Protein AF-A0A6G3LQ68-F1 (afdb_monomer_lite)

Radius of gyration: 24.09 Å; chains: 1; bounding box: 34×61×54 Å

Secondary structure (DSSP, 8-state):
------EEEPTTT--EEE-EEEEETTEEEEE-HHHHHHHTTTT-EESTTS-------------HHHHHHHHTT-------

Sequence (80 aa):
MRSTLSWEICDICQRRIATTTCRLDGRLTAVCPFCRALLEGKGLVCGEGVQRVPPKRRAVEPNEELIRSVGERRTYRKRD

pLDDT: mean 73.32, std 15.24, range [40.72, 92.81]

Foldseek 3Di:
DDDPQPQDAFPVPRDRDRFFFWADPNDTTTHDPVRCVVCVVVRIGTDPVPDPPPPPPPPDDDPVVVVVVVVPPPPPPDDD

Structure (mmCIF, N/CA/C/O backbone):
data_AF-A0A6G3LQ68-F1
#
_entry.id   AF-A0A6G3LQ68-F1
#
loop_
_atom_site.group_PDB
_atom_site.id
_atom_site.type_symbol
_atom_site.label_atom_id
_atom_site.label_alt_id
_atom_site.label_comp_id
_atom_site.label_asym_id
_atom_site.label_entity_id
_atom_site.label_seq_id
_atom_site.pdbx_PDB_ins_code
_atom_site.Cartn_x
_atom_site.Cartn_y
_atom_site.Cartn_z
_atom_site.occupancy
_atom_site.B_iso_or_equiv
_atom_site.auth_seq_id
_atom_site.auth_comp_id
_atom_site.auth_asym_id
_atom_site.auth_atom_id
_atom_site.pdbx_PDB_model_num
ATOM 1 N N . MET A 1 1 ? 20.581 -13.972 2.718 1.00 40.72 1 MET A N 1
ATOM 2 C CA . MET A 1 1 ? 19.317 -14.112 1.959 1.00 40.72 1 MET A CA 1
ATOM 3 C C . MET A 1 1 ? 19.108 -12.841 1.142 1.00 40.72 1 MET A C 1
ATOM 5 O O . MET A 1 1 ? 19.085 -11.771 1.733 1.00 40.72 1 MET A O 1
ATOM 9 N N . ARG A 1 2 ? 19.071 -12.921 -0.197 1.00 40.97 2 ARG A N 1
ATOM 10 C CA . ARG A 1 2 ? 18.795 -11.764 -1.072 1.00 40.97 2 ARG A CA 1
ATOM 11 C C . ARG A 1 2 ? 17.284 -11.627 -1.218 1.00 40.97 2 ARG A C 1
ATOM 13 O O . ARG A 1 2 ? 16.675 -12.409 -1.938 1.00 40.97 2 ARG A O 1
ATOM 20 N N . SER A 1 3 ? 16.692 -10.662 -0.524 1.00 49.72 3 SER A N 1
ATOM 21 C CA . SER A 1 3 ? 15.300 -10.275 -0.740 1.00 49.72 3 SER A CA 1
ATOM 22 C C . SER A 1 3 ? 15.189 -9.697 -2.147 1.00 49.72 3 SER A C 1
ATOM 24 O O . SER A 1 3 ? 15.775 -8.655 -2.438 1.00 49.72 3 SER A O 1
ATOM 26 N N . THR A 1 4 ? 14.498 -10.392 -3.048 1.00 53.06 4 THR A N 1
ATOM 27 C CA . THR A 1 4 ? 14.100 -9.834 -4.340 1.00 53.06 4 THR A CA 1
ATOM 28 C C . THR A 1 4 ? 13.204 -8.636 -4.052 1.00 53.06 4 THR A C 1
ATOM 30 O O . THR A 1 4 ? 12.037 -8.808 -3.710 1.00 53.06 4 THR A O 1
ATOM 33 N N . LEU A 1 5 ? 13.764 -7.426 -4.108 1.00 56.22 5 LEU A N 1
ATOM 34 C CA . LEU A 1 5 ? 12.985 -6.196 -4.088 1.00 56.22 5 LEU A CA 1
ATOM 35 C C . LEU A 1 5 ? 12.167 -6.189 -5.379 1.00 56.22 5 LEU A C 1
ATOM 37 O O . LEU A 1 5 ? 12.654 -5.790 -6.436 1.00 56.22 5 LEU A O 1
ATOM 41 N N . SER A 1 6 ? 10.952 -6.724 -5.305 1.00 56.31 6 SER A N 1
ATOM 42 C CA . SER A 1 6 ? 9.930 -6.553 -6.324 1.00 56.31 6 SER A CA 1
ATOM 43 C C . SER A 1 6 ? 9.780 -5.046 -6.518 1.00 56.31 6 SER A C 1
ATOM 45 O O . SER A 1 6 ? 9.425 -4.334 -5.578 1.00 56.31 6 SER A O 1
ATOM 47 N N . TRP A 1 7 ? 10.139 -4.531 -7.693 1.00 64.88 7 TRP A N 1
ATOM 48 C CA . TRP A 1 7 ? 9.931 -3.126 -8.043 1.00 64.88 7 TRP A CA 1
ATOM 49 C C . TRP A 1 7 ? 8.432 -2.915 -8.266 1.00 64.88 7 TRP A C 1
ATOM 51 O O . TRP A 1 7 ? 7.942 -2.906 -9.393 1.00 64.88 7 TRP A O 1
ATOM 61 N N . GLU A 1 8 ? 7.700 -2.848 -7.165 1.00 77.00 8 GLU A N 1
ATOM 62 C CA . GLU A 1 8 ? 6.262 -2.637 -7.109 1.00 77.00 8 GLU A CA 1
ATOM 63 C C . GLU A 1 8 ? 5.945 -1.133 -7.188 1.00 77.00 8 GLU A C 1
ATOM 65 O O . GLU A 1 8 ? 6.819 -0.264 -7.086 1.00 77.00 8 GLU A O 1
ATOM 70 N N . ILE A 1 9 ? 4.682 -0.809 -7.454 1.00 87.62 9 ILE A N 1
ATOM 71 C CA . ILE A 1 9 ? 4.195 0.571 -7.454 1.00 87.62 9 ILE A CA 1
ATOM 72 C C . ILE A 1 9 ? 3.611 0.844 -6.071 1.00 87.62 9 ILE A C 1
ATOM 74 O O . ILE A 1 9 ? 2.794 0.072 -5.581 1.00 87.62 9 ILE A O 1
ATOM 78 N N . CYS A 1 10 ? 4.024 1.940 -5.434 1.00 89.62 10 CYS A N 1
ATOM 79 C CA . CYS A 1 10 ? 3.389 2.390 -4.199 1.00 89.62 10 CYS A CA 1
ATOM 80 C C . CYS A 1 10 ? 1.941 2.804 -4.484 1.00 89.62 10 CYS A C 1
ATOM 82 O O . CYS A 1 10 ? 1.729 3.750 -5.240 1.00 89.62 10 CYS A O 1
ATOM 84 N N . ASP A 1 11 ? 0.961 2.190 -3.825 1.00 90.69 11 ASP A N 1
ATOM 85 C CA . ASP A 1 11 ? -0.463 2.511 -4.010 1.00 90.69 11 ASP A CA 1
ATOM 86 C C . ASP A 1 11 ? -0.797 3.959 -3.614 1.00 90.69 11 ASP A C 1
ATOM 88 O O . ASP A 1 11 ? -1.775 4.534 -4.085 1.00 90.69 11 ASP A O 1
ATOM 92 N N . ILE A 1 12 ? 0.045 4.572 -2.779 1.00 89.69 12 ILE A N 1
ATOM 93 C CA . ILE A 1 12 ? -0.182 5.903 -2.207 1.00 89.69 12 ILE A CA 1
ATOM 94 C C . ILE A 1 12 ? 0.381 7.010 -3.099 1.00 89.69 12 ILE A C 1
ATOM 96 O O . ILE A 1 12 ? -0.300 7.991 -3.373 1.00 89.69 12 ILE A O 1
ATOM 100 N N . CYS A 1 13 ? 1.632 6.872 -3.552 1.00 91.62 13 CYS A N 1
ATOM 101 C CA . CYS A 1 13 ? 2.316 7.909 -4.338 1.00 91.62 13 CYS A CA 1
ATOM 102 C C . CYS A 1 13 ? 2.592 7.518 -5.794 1.00 91.62 13 CYS A C 1
ATOM 104 O O . CYS A 1 13 ? 3.210 8.298 -6.515 1.00 91.62 13 CYS A O 1
ATOM 106 N N . GLN A 1 14 ? 2.174 6.321 -6.215 1.00 92.81 14 GLN A N 1
ATOM 107 C CA . GLN A 1 14 ? 2.273 5.795 -7.582 1.00 92.81 14 GLN A CA 1
ATOM 108 C C . GLN A 1 14 ? 3.702 5.754 -8.159 1.00 92.81 14 GLN A C 1
ATOM 110 O O . GLN A 1 14 ? 3.911 5.633 -9.364 1.00 92.81 14 GLN A O 1
ATOM 115 N N . ARG A 1 15 ? 4.724 5.816 -7.295 1.00 89.56 15 ARG A N 1
ATOM 116 C CA . ARG A 1 15 ? 6.135 5.679 -7.683 1.00 89.56 15 ARG A CA 1
ATOM 117 C C . ARG A 1 15 ? 6.526 4.205 -7.746 1.00 89.56 15 ARG A C 1
ATOM 119 O O . ARG A 1 15 ? 6.159 3.437 -6.858 1.00 89.56 15 ARG A O 1
ATOM 126 N N . ARG A 1 16 ? 7.326 3.836 -8.751 1.00 89.88 16 ARG A N 1
ATOM 127 C CA . ARG A 1 16 ? 7.992 2.525 -8.832 1.00 89.88 16 ARG A CA 1
ATOM 128 C C . ARG A 1 16 ? 9.190 2.500 -7.893 1.00 89.88 16 ARG A C 1
ATOM 130 O O . ARG A 1 16 ? 10.197 3.152 -8.161 1.00 89.88 16 ARG A O 1
ATOM 137 N N . ILE A 1 17 ? 9.064 1.792 -6.782 1.00 87.44 17 ILE A N 1
ATOM 138 C CA . ILE A 1 17 ? 10.072 1.724 -5.720 1.00 87.44 17 ILE A CA 1
ATOM 139 C C . ILE A 1 17 ? 9.826 0.464 -4.889 1.00 87.44 17 ILE A C 1
ATOM 141 O O . ILE A 1 17 ? 8.740 -0.098 -4.922 1.00 87.44 17 ILE A O 1
ATOM 145 N N . ALA A 1 18 ? 10.811 0.026 -4.111 1.00 84.75 18 ALA A N 1
ATOM 146 C CA . ALA A 1 18 ? 10.586 -1.004 -3.107 1.00 84.75 18 ALA A CA 1
ATOM 147 C C . ALA A 1 18 ? 9.400 -0.640 -2.195 1.00 84.75 18 ALA A C 1
ATOM 149 O O . ALA A 1 18 ? 9.380 0.440 -1.593 1.00 84.75 18 ALA A O 1
ATOM 150 N N . THR A 1 19 ? 8.434 -1.548 -2.077 1.00 87.44 19 THR A N 1
ATOM 151 C CA . THR A 1 19 ? 7.273 -1.397 -1.196 1.00 87.44 19 THR A CA 1
ATOM 152 C C . THR A 1 19 ? 7.234 -2.472 -0.122 1.00 87.44 19 THR A C 1
ATOM 154 O O . THR A 1 19 ? 7.844 -3.533 -0.232 1.00 87.44 19 THR A O 1
ATOM 157 N N . THR A 1 20 ? 6.498 -2.190 0.945 1.00 86.44 20 THR A N 1
ATOM 158 C CA . THR A 1 20 ? 6.108 -3.156 1.969 1.00 86.44 20 THR A CA 1
ATOM 159 C C . THR A 1 20 ? 4.592 -3.292 1.938 1.00 86.44 20 THR A C 1
ATOM 161 O O . THR A 1 20 ? 3.886 -2.295 1.795 1.00 86.44 20 THR A O 1
ATOM 164 N N . THR A 1 21 ? 4.077 -4.512 2.073 1.00 87.38 21 THR A N 1
ATOM 165 C CA . THR A 1 21 ? 2.637 -4.716 2.242 1.00 87.38 21 THR A CA 1
ATOM 166 C C . THR A 1 21 ? 2.219 -4.251 3.634 1.00 87.38 21 THR A C 1
ATOM 168 O O . THR A 1 21 ? 2.707 -4.753 4.648 1.00 87.38 21 THR A O 1
ATOM 171 N N . CYS A 1 22 ? 1.307 -3.292 3.671 1.00 86.94 22 CYS A N 1
ATOM 172 C CA . CYS A 1 22 ? 0.716 -2.746 4.879 1.00 86.94 22 CYS A CA 1
ATOM 173 C C . CYS A 1 22 ? -0.804 -2.910 4.830 1.00 86.94 22 CYS A C 1
ATOM 175 O O . CYS A 1 22 ? -1.377 -3.249 3.793 1.00 86.94 22 CYS A O 1
ATOM 177 N N . ARG A 1 23 ? -1.464 -2.679 5.963 1.00 87.88 23 ARG A N 1
ATOM 178 C CA . ARG A 1 23 ? -2.913 -2.603 6.074 1.00 87.88 23 ARG A CA 1
ATOM 179 C C . ARG A 1 23 ? -3.313 -1.173 6.406 1.00 87.88 23 ARG A C 1
ATOM 181 O O . ARG A 1 23 ? -2.843 -0.626 7.402 1.00 87.88 23 ARG A O 1
ATOM 188 N N . LEU A 1 24 ? -4.165 -0.596 5.569 1.00 86.31 24 LEU A N 1
ATOM 189 C CA . LEU A 1 24 ? -4.751 0.731 5.739 1.00 86.31 24 LEU A CA 1
ATOM 190 C C . LEU A 1 24 ? -6.265 0.586 5.560 1.00 86.31 24 LEU A C 1
ATOM 192 O O . LEU A 1 24 ? -6.703 -0.004 4.571 1.00 86.31 24 LEU A O 1
ATOM 196 N N . ASP A 1 25 ? -7.052 1.019 6.547 1.00 83.88 25 ASP A N 1
ATOM 197 C CA . ASP A 1 25 ? -8.522 0.895 6.537 1.00 83.88 25 ASP A CA 1
ATOM 198 C C . ASP A 1 25 ? -9.020 -0.530 6.222 1.00 83.88 25 ASP A C 1
ATOM 200 O O . ASP A 1 25 ? -9.950 -0.764 5.450 1.00 83.88 25 ASP A O 1
ATOM 204 N N . GLY A 1 26 ? -8.336 -1.534 6.776 1.00 82.56 26 GLY A N 1
ATOM 205 C CA . GLY A 1 26 ? -8.676 -2.943 6.580 1.00 82.56 26 GLY A CA 1
ATOM 206 C C . GLY A 1 26 ? -8.260 -3.538 5.228 1.00 82.56 26 GLY A C 1
ATOM 207 O O . GLY A 1 26 ? -8.340 -4.764 5.088 1.00 82.56 26 GLY A O 1
ATOM 208 N N . ARG A 1 27 ? -7.750 -2.737 4.284 1.00 84.94 27 ARG A N 1
ATOM 209 C CA . ARG A 1 27 ? -7.269 -3.174 2.961 1.00 84.94 27 ARG A CA 1
ATOM 210 C C . ARG A 1 27 ? -5.757 -3.347 2.937 1.00 84.94 27 ARG A C 1
ATOM 212 O O . ARG A 1 27 ? -5.036 -2.621 3.611 1.00 84.94 27 ARG A O 1
ATOM 219 N N . LEU A 1 28 ? -5.291 -4.319 2.156 1.00 87.19 28 LEU A N 1
ATOM 220 C CA . LEU A 1 28 ? -3.867 -4.510 1.888 1.00 87.19 28 LEU A CA 1
ATOM 221 C C . LEU A 1 28 ? -3.410 -3.490 0.847 1.00 87.19 28 LEU A C 1
ATOM 223 O O . LEU A 1 28 ? -4.016 -3.402 -0.217 1.00 87.19 28 LEU A O 1
ATOM 227 N N . THR A 1 29 ? -2.348 -2.758 1.155 1.00 87.88 29 THR A N 1
ATOM 228 C CA . THR A 1 29 ? -1.763 -1.727 0.294 1.00 87.88 29 THR A CA 1
ATOM 229 C C . THR A 1 29 ? -0.248 -1.885 0.235 1.00 87.88 29 THR A C 1
ATOM 231 O O . THR A 1 29 ? 0.409 -2.160 1.243 1.00 87.88 29 THR A O 1
ATOM 234 N N . ALA A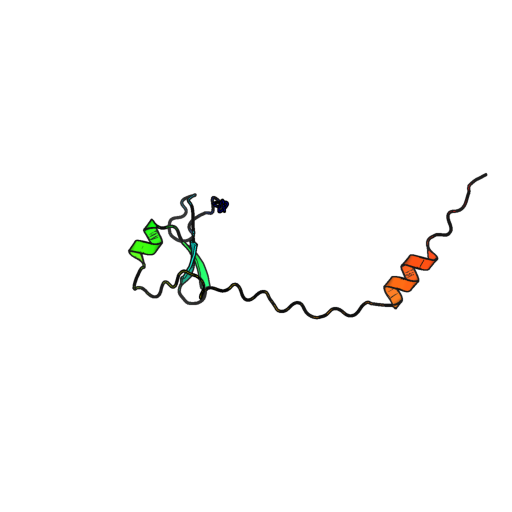 1 30 ? 0.326 -1.737 -0.955 1.00 89.19 30 ALA A N 1
ATOM 235 C CA . ALA A 1 30 ? 1.763 -1.676 -1.171 1.00 89.19 30 ALA A CA 1
ATOM 236 C C . ALA A 1 30 ? 2.248 -0.248 -0.893 1.00 89.19 30 ALA A C 1
ATOM 238 O O . ALA A 1 30 ? 1.896 0.699 -1.596 1.00 89.19 30 ALA A O 1
ATOM 239 N N . VAL A 1 31 ? 3.056 -0.070 0.151 1.00 89.44 31 VAL A N 1
ATOM 240 C CA . VAL A 1 31 ? 3.466 1.258 0.623 1.00 89.44 31 VAL A CA 1
ATOM 241 C C . VAL A 1 31 ? 4.982 1.387 0.588 1.00 89.44 31 VAL A C 1
ATOM 243 O O . VAL A 1 31 ? 5.705 0.529 1.093 1.00 89.44 31 VAL A O 1
ATOM 246 N N . CYS A 1 32 ? 5.489 2.462 -0.015 1.00 90.00 32 CYS A N 1
ATOM 247 C CA . CYS A 1 32 ? 6.923 2.746 -0.029 1.00 90.00 32 CYS A CA 1
ATOM 248 C C . CYS A 1 32 ? 7.416 3.266 1.336 1.00 90.00 32 CYS A C 1
ATOM 250 O O . CYS A 1 32 ? 6.619 3.812 2.103 1.00 90.00 32 CYS A O 1
ATOM 252 N N . PRO A 1 33 ? 8.727 3.184 1.637 1.00 88.81 33 PRO A N 1
ATOM 253 C CA . PRO A 1 33 ? 9.288 3.649 2.909 1.00 88.81 33 PRO A CA 1
ATOM 254 C C . PRO A 1 33 ? 8.926 5.097 3.265 1.00 88.81 33 PRO A C 1
ATOM 256 O O . PRO A 1 33 ? 8.652 5.400 4.422 1.00 88.81 33 PRO A O 1
ATOM 259 N N . PHE A 1 34 ? 8.860 5.981 2.266 1.00 90.56 34 PHE A N 1
ATOM 260 C CA . PHE A 1 34 ? 8.505 7.386 2.468 1.00 90.56 34 PHE A CA 1
ATOM 261 C C . PHE A 1 34 ? 7.041 7.564 2.894 1.00 90.56 34 PHE A C 1
ATOM 263 O O . PHE A 1 34 ? 6.751 8.211 3.896 1.00 90.56 34 PHE A O 1
ATOM 270 N N . CYS A 1 35 ? 6.106 6.948 2.166 1.00 90.12 35 CYS A N 1
ATOM 271 C CA . CYS A 1 35 ? 4.687 6.998 2.517 1.00 90.12 35 CYS A CA 1
ATOM 272 C C . CYS A 1 35 ? 4.400 6.274 3.835 1.00 90.12 35 CYS A C 1
ATOM 274 O O . CYS A 1 35 ? 3.523 6.701 4.579 1.00 90.12 35 CYS A O 1
ATOM 276 N N . ARG A 1 36 ? 5.164 5.223 4.150 1.00 89.50 36 ARG A N 1
ATOM 277 C CA . ARG A 1 36 ? 5.090 4.543 5.441 1.00 89.50 36 ARG A CA 1
ATOM 278 C C . ARG A 1 36 ? 5.429 5.498 6.585 1.00 89.50 36 ARG A C 1
ATOM 280 O O . ARG A 1 36 ? 4.643 5.581 7.516 1.00 89.50 36 ARG A O 1
ATOM 287 N N . ALA A 1 37 ? 6.533 6.239 6.493 1.00 89.00 37 ALA A N 1
ATOM 288 C CA . ALA A 1 37 ? 6.920 7.211 7.518 1.00 89.00 37 ALA A CA 1
ATOM 289 C C . ALA A 1 37 ? 5.878 8.336 7.688 1.00 89.00 37 ALA A C 1
ATOM 291 O O . ALA A 1 37 ? 5.587 8.750 8.802 1.00 89.00 37 ALA A O 1
ATOM 292 N N . LEU A 1 38 ? 5.259 8.797 6.594 1.00 89.06 38 LEU A N 1
ATOM 293 C CA . LEU A 1 38 ? 4.2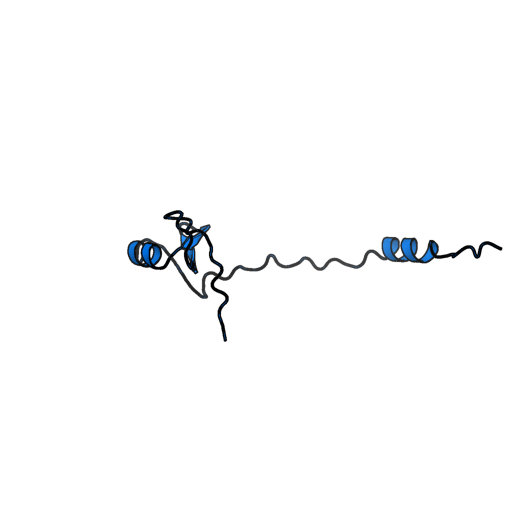20 9.840 6.639 1.00 89.06 38 LEU A CA 1
ATOM 294 C C . LEU A 1 38 ? 2.891 9.390 7.264 1.00 89.06 38 LEU A C 1
ATOM 296 O O . LEU A 1 38 ? 2.092 10.224 7.704 1.00 89.06 38 LEU A O 1
ATOM 300 N N . LEU A 1 39 ? 2.619 8.089 7.228 1.00 85.88 39 LEU A N 1
ATOM 301 C CA . LEU A 1 39 ? 1.372 7.486 7.696 1.00 85.88 39 LEU A CA 1
ATOM 302 C C . LEU A 1 39 ? 1.557 6.679 8.982 1.00 85.88 39 LEU A C 1
ATOM 304 O O . LEU A 1 39 ? 0.593 6.101 9.491 1.00 85.88 39 LEU A O 1
ATOM 308 N N . GLU A 1 40 ? 2.772 6.653 9.521 1.00 80.50 40 GLU A N 1
ATOM 309 C CA . GLU A 1 40 ? 3.060 6.073 10.822 1.00 80.50 40 GLU A CA 1
ATOM 310 C C . GLU A 1 40 ? 2.207 6.787 11.884 1.00 80.50 40 GLU A C 1
ATOM 312 O O . GLU A 1 40 ? 2.158 8.014 11.952 1.00 80.50 40 GLU A O 1
ATOM 317 N N . GLY A 1 41 ? 1.427 6.016 12.648 1.00 74.94 41 GLY A N 1
ATOM 318 C CA . GLY A 1 41 ? 0.473 6.551 13.628 1.00 74.94 41 GLY A CA 1
ATOM 319 C C . GLY A 1 41 ? -0.910 6.942 13.082 1.00 74.94 41 GLY A C 1
ATOM 320 O O . GLY A 1 41 ? -1.786 7.280 13.873 1.00 74.94 41 GLY A O 1
ATOM 321 N N . LYS A 1 42 ? -1.169 6.838 11.769 1.00 81.56 42 LYS A N 1
ATOM 322 C CA . LYS 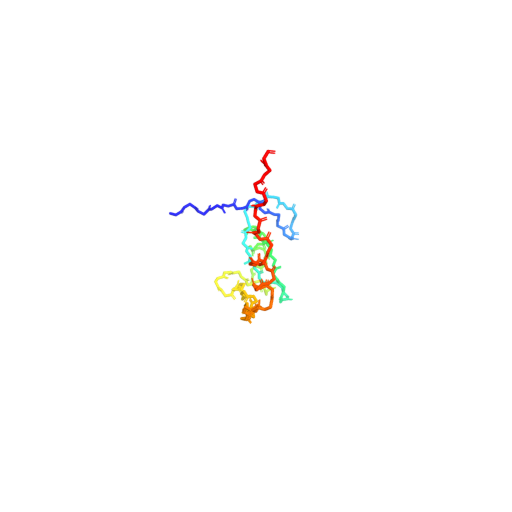A 1 42 ? -2.489 7.119 11.152 1.00 81.56 42 LYS A CA 1
ATOM 323 C C . LYS A 1 42 ? -3.292 5.855 10.825 1.00 81.56 42 LYS A C 1
ATOM 325 O O . LYS A 1 42 ? -4.035 5.817 9.852 1.00 81.56 42 LYS A O 1
ATOM 330 N N . GLY A 1 43 ? -3.103 4.793 11.609 1.00 77.88 43 GLY A N 1
ATOM 331 C CA . GLY A 1 43 ? -3.765 3.502 11.385 1.00 77.88 43 GLY A CA 1
ATOM 332 C C . GLY A 1 43 ? -3.120 2.627 10.304 1.00 77.88 43 GLY A C 1
ATOM 333 O O . GLY A 1 43 ? -3.680 1.592 9.951 1.00 77.88 43 GLY A O 1
ATOM 334 N N . LEU A 1 44 ? -1.939 3.003 9.796 1.00 84.69 44 LEU A N 1
ATOM 335 C CA . LEU A 1 44 ? -1.147 2.154 8.910 1.00 84.69 44 LEU A CA 1
ATOM 336 C C . LEU A 1 44 ? -0.419 1.075 9.725 1.00 84.69 44 LEU A C 1
ATOM 338 O O . LEU A 1 44 ? 0.421 1.388 10.567 1.00 84.69 44 LEU A O 1
ATOM 342 N N . VAL A 1 45 ? -0.698 -0.197 9.439 1.00 85.88 45 VAL A N 1
ATOM 343 C CA . VAL A 1 45 ? -0.032 -1.343 10.082 1.00 85.88 45 VAL A CA 1
ATOM 344 C C . VAL A 1 45 ? 0.805 -2.087 9.045 1.00 85.88 45 VAL A C 1
ATOM 346 O O . VAL A 1 45 ? 0.258 -2.643 8.100 1.00 85.88 45 VAL A O 1
ATOM 349 N N . CYS A 1 46 ? 2.128 -2.115 9.205 1.00 81.25 46 CYS A N 1
ATOM 350 C CA . CYS A 1 46 ? 3.063 -2.775 8.283 1.00 81.25 46 CYS A CA 1
ATOM 351 C C . CYS A 1 46 ? 3.845 -3.880 9.014 1.00 81.25 46 CYS A C 1
ATOM 353 O O . CYS A 1 46 ? 4.362 -3.619 10.097 1.00 81.25 46 CYS A O 1
ATOM 355 N N . GLY A 1 47 ? 3.995 -5.078 8.431 1.00 70.69 47 GLY A N 1
ATOM 356 C CA . GLY A 1 47 ? 4.846 -6.151 8.987 1.00 70.69 47 GLY A CA 1
ATOM 357 C C . GLY A 1 47 ? 4.170 -7.523 9.121 1.00 70.69 47 GLY A C 1
ATOM 358 O O . GLY A 1 47 ? 3.115 -7.752 8.539 1.00 70.69 47 GLY A O 1
ATOM 359 N N . GLU A 1 48 ? 4.777 -8.435 9.894 1.00 56.81 48 GLU A N 1
ATOM 360 C CA . GLU A 1 48 ? 4.394 -9.862 10.041 1.00 56.81 48 GLU A CA 1
ATOM 361 C C . GLU A 1 48 ? 2.943 -10.125 10.497 1.00 56.81 48 GLU A C 1
ATOM 363 O O . GLU A 1 48 ? 2.424 -11.221 10.287 1.00 56.81 48 GLU A O 1
ATOM 368 N N . GLY A 1 49 ? 2.254 -9.125 11.060 1.00 52.34 49 GLY A N 1
ATOM 369 C CA . GLY A 1 49 ? 0.821 -9.187 11.390 1.00 52.34 49 GLY A CA 1
ATOM 370 C C . GLY A 1 49 ? -0.117 -8.974 10.192 1.00 52.34 49 GLY A C 1
ATOM 371 O O . GLY A 1 49 ? -1.314 -9.243 10.274 1.00 52.34 49 GLY A O 1
ATOM 372 N N . VAL A 1 50 ? 0.417 -8.535 9.051 1.00 55.03 50 VAL A N 1
ATOM 373 C CA . VAL A 1 50 ? -0.280 -8.447 7.762 1.00 55.03 50 VAL A CA 1
ATOM 374 C C . VAL A 1 50 ? -0.101 -9.778 7.027 1.00 55.03 50 VAL A C 1
ATOM 376 O O . VAL A 1 50 ? 0.335 -9.847 5.878 1.00 55.03 50 VAL A O 1
ATOM 379 N N . GLN A 1 51 ? -0.383 -10.883 7.719 1.00 51.00 51 GLN A N 1
ATOM 380 C CA . GLN A 1 51 ? -0.366 -12.191 7.087 1.00 51.00 51 GLN A CA 1
ATOM 381 C C . GLN A 1 51 ? -1.453 -12.212 6.015 1.00 51.00 51 GLN A C 1
ATOM 383 O O . GLN A 1 51 ? -2.649 -12.099 6.297 1.00 51.00 51 GLN A O 1
ATOM 388 N N . ARG A 1 52 ? -1.018 -12.378 4.762 1.00 55.28 52 ARG A N 1
ATOM 389 C CA . ARG A 1 52 ? -1.846 -12.955 3.706 1.00 55.28 52 ARG A CA 1
ATOM 390 C C . ARG A 1 52 ? -2.300 -14.309 4.233 1.00 55.28 52 ARG A C 1
ATOM 392 O O . ARG A 1 52 ? -1.567 -15.278 4.084 1.00 55.28 52 ARG A O 1
ATOM 399 N N . VAL A 1 53 ? -3.460 -14.377 4.884 1.00 56.12 53 VAL A N 1
ATOM 400 C CA . VAL A 1 53 ? -4.102 -15.661 5.159 1.00 56.12 53 VAL A CA 1
ATOM 401 C C . VAL A 1 53 ? -4.335 -16.262 3.777 1.00 56.12 53 VAL A C 1
ATOM 403 O O . VAL A 1 53 ? -5.133 -15.706 3.015 1.00 56.12 53 VAL A O 1
ATOM 406 N N . PRO A 1 54 ? -3.603 -17.317 3.378 1.00 54.16 54 PRO A N 1
ATOM 407 C CA . PRO A 1 54 ? -3.885 -17.953 2.111 1.00 54.16 54 PRO A CA 1
ATOM 408 C C . PRO A 1 54 ? -5.324 -18.459 2.230 1.00 54.16 54 PRO A C 1
ATOM 410 O O . PRO A 1 54 ? -5.654 -19.058 3.261 1.00 54.16 54 PRO A O 1
A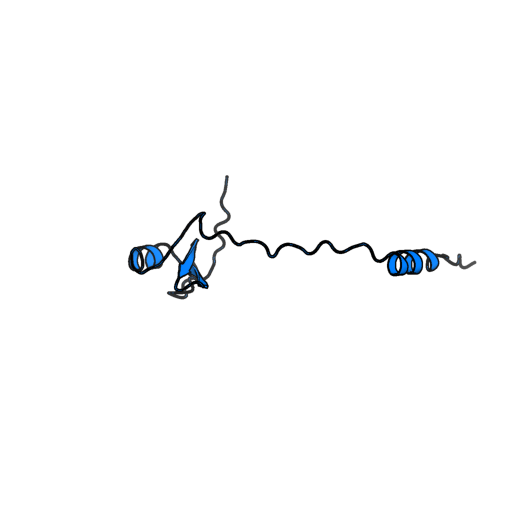TOM 413 N N . PRO A 1 55 ? -6.204 -18.220 1.244 1.00 58.88 55 PRO A N 1
ATOM 414 C CA . PRO A 1 55 ? -7.519 -18.833 1.274 1.00 58.88 55 PRO A CA 1
ATOM 415 C C . PRO A 1 55 ? -7.308 -20.334 1.466 1.00 58.88 55 PRO A C 1
ATOM 417 O O . PRO A 1 55 ? -6.550 -20.960 0.721 1.00 58.88 55 PRO A O 1
ATOM 420 N N . LYS A 1 56 ? -7.902 -20.878 2.535 1.00 57.06 56 LYS A N 1
ATOM 421 C CA . LYS A 1 56 ? -7.796 -22.288 2.910 1.00 57.06 56 LYS A CA 1
ATOM 422 C C . LYS A 1 56 ? -8.158 -23.094 1.663 1.00 57.06 56 LYS A C 1
ATOM 424 O O . LYS A 1 56 ? -9.309 -23.052 1.227 1.00 57.06 56 LYS A O 1
ATOM 429 N N . ARG A 1 57 ? -7.168 -23.737 1.030 1.00 62.41 57 ARG A N 1
ATOM 430 C CA . ARG A 1 57 ? -7.409 -24.559 -0.161 1.00 62.41 57 ARG A CA 1
ATOM 431 C C . ARG A 1 57 ? -8.434 -25.607 0.260 1.00 62.41 57 ARG A C 1
ATOM 433 O O . ARG A 1 57 ? -8.175 -26.362 1.196 1.00 62.41 57 ARG A O 1
ATOM 440 N N . ARG A 1 58 ? -9.620 -25.596 -0.355 1.00 63.50 58 ARG A N 1
ATOM 441 C CA . ARG A 1 58 ? -10.592 -26.673 -0.149 1.00 63.50 58 ARG A CA 1
ATOM 442 C C . ARG A 1 58 ? -9.895 -27.962 -0.569 1.00 63.50 58 ARG A C 1
ATOM 444 O O . ARG A 1 58 ? -9.285 -27.991 -1.636 1.00 63.50 58 ARG A O 1
ATOM 451 N N . ALA A 1 59 ? -9.936 -28.979 0.286 1.00 64.88 59 ALA A N 1
ATOM 452 C CA . ALA A 1 59 ? -9.546 -30.316 -0.122 1.00 64.88 59 ALA A CA 1
ATOM 453 C C . ALA A 1 59 ? -10.459 -30.693 -1.294 1.00 64.88 59 ALA A C 1
ATOM 455 O O . ALA A 1 59 ? -11.679 -30.724 -1.145 1.00 64.88 59 ALA A O 1
ATOM 456 N N . VAL A 1 60 ? -9.874 -30.830 -2.481 1.00 72.75 60 VAL A N 1
ATOM 457 C CA . VAL A 1 60 ? -10.575 -31.337 -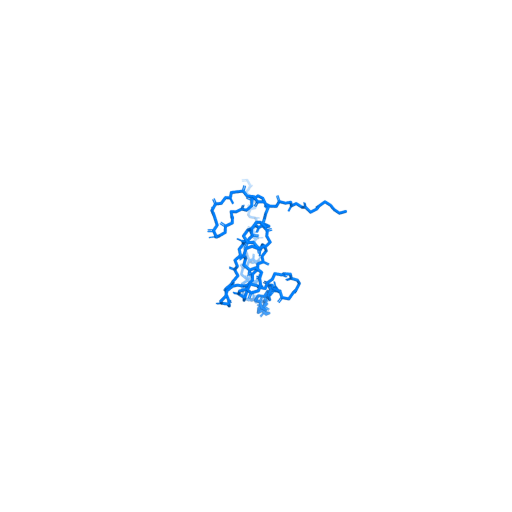3.657 1.00 72.75 60 VAL A CA 1
ATOM 458 C C . VAL A 1 60 ? -10.378 -32.840 -3.617 1.00 72.75 60 VAL A C 1
ATOM 460 O O . VAL A 1 60 ? -9.239 -33.302 -3.686 1.00 72.75 60 VAL A O 1
ATOM 463 N N . GLU A 1 61 ? -11.463 -33.589 -3.455 1.00 78.19 61 GLU A N 1
ATOM 464 C CA . GLU A 1 61 ? -11.401 -35.041 -3.581 1.00 78.19 61 GLU A CA 1
ATOM 465 C C . GLU A 1 61 ? -11.181 -35.419 -5.052 1.00 78.19 61 GLU A C 1
ATOM 467 O O . GLU A 1 61 ? -11.716 -34.753 -5.950 1.00 78.19 61 GLU A O 1
ATOM 472 N N . PRO A 1 62 ? -10.358 -36.440 -5.333 1.00 72.75 62 PRO A N 1
ATOM 473 C CA . PRO A 1 62 ? -10.134 -36.892 -6.695 1.00 72.75 62 PRO A CA 1
ATOM 474 C C . PRO A 1 62 ? -11.453 -37.369 -7.312 1.00 72.75 62 PRO A C 1
ATOM 476 O O . PRO A 1 62 ? -12.139 -38.224 -6.763 1.00 72.75 62 PRO A O 1
ATOM 479 N N . ASN A 1 63 ? -11.800 -36.833 -8.482 1.00 81.62 63 ASN A N 1
ATOM 480 C CA . ASN A 1 63 ? -12.937 -37.332 -9.247 1.00 81.62 63 ASN A CA 1
ATOM 481 C C . ASN A 1 63 ? -12.530 -38.633 -9.963 1.00 81.62 63 ASN A C 1
ATOM 483 O O . ASN A 1 63 ? -11.897 -38.604 -11.021 1.00 81.62 63 ASN A O 1
ATOM 487 N N . GLU A 1 64 ? -12.889 -39.774 -9.374 1.00 80.62 64 GLU A N 1
ATOM 488 C CA . GLU A 1 64 ? -12.562 -41.113 -9.882 1.00 80.62 64 GLU A CA 1
ATOM 489 C C . GLU A 1 64 ? -13.164 -41.416 -11.265 1.00 80.62 64 GLU A C 1
ATOM 491 O O . GLU A 1 64 ? -12.599 -42.200 -12.030 1.00 80.62 64 GLU A O 1
ATOM 496 N N . GLU A 1 65 ? -14.285 -40.784 -11.618 1.00 76.94 65 GLU A N 1
ATOM 497 C CA . GLU A 1 65 ? -14.936 -40.943 -12.924 1.00 76.94 65 GLU A CA 1
ATOM 498 C C . GLU A 1 65 ? -14.109 -40.286 -14.040 1.00 76.94 65 GLU A C 1
ATOM 500 O O . GLU A 1 65 ? -13.846 -40.900 -15.080 1.00 76.94 65 GLU A O 1
ATOM 505 N N . LEU A 1 66 ? -13.590 -39.080 -13.780 1.00 72.88 66 LEU A N 1
ATOM 506 C CA . LEU A 1 66 ? -12.639 -38.399 -14.665 1.00 72.88 66 LEU A CA 1
ATOM 507 C C . LEU A 1 66 ? -11.366 -39.230 -14.856 1.00 72.88 66 LEU A C 1
ATOM 509 O O . LEU A 1 66 ? -10.897 -39.383 -15.984 1.00 72.88 66 LEU A O 1
ATOM 513 N N . ILE A 1 67 ? -10.835 -39.809 -13.778 1.00 76.06 67 ILE A N 1
ATOM 514 C CA . ILE A 1 67 ? -9.621 -40.637 -13.824 1.00 76.06 67 ILE A CA 1
ATOM 515 C C . ILE A 1 67 ? -9.835 -41.887 -14.693 1.00 76.06 67 ILE A C 1
ATOM 517 O O . ILE A 1 67 ? -8.984 -42.196 -15.532 1.00 76.06 67 ILE A O 1
ATOM 521 N N . ARG A 1 68 ? -10.984 -42.567 -14.568 1.00 73.50 68 ARG A N 1
ATOM 522 C CA . ARG A 1 68 ? -11.331 -43.727 -15.410 1.00 73.50 68 ARG A CA 1
ATOM 523 C C . ARG A 1 68 ? -11.436 -43.362 -16.892 1.00 73.50 68 ARG A C 1
ATOM 525 O O . ARG A 1 68 ? -10.833 -44.035 -17.726 1.00 73.50 68 ARG A O 1
ATOM 532 N N . SER A 1 69 ? -12.102 -42.252 -17.212 1.00 72.56 69 SER A N 1
ATOM 533 C CA . SER A 1 69 ? -12.332 -41.833 -18.605 1.00 72.56 69 SER A CA 1
ATOM 534 C C . SER A 1 69 ? -11.046 -41.537 -19.400 1.00 72.56 69 SER A C 1
ATOM 536 O O . SER A 1 69 ? -11.004 -41.712 -20.621 1.00 72.56 69 SER A O 1
ATOM 538 N N . VAL A 1 70 ? -9.969 -41.121 -18.721 1.00 68.19 70 VAL A N 1
ATOM 539 C CA . VAL A 1 70 ? -8.654 -40.870 -19.337 1.00 68.19 70 VAL A CA 1
ATOM 540 C C . VAL A 1 70 ? -7.887 -42.173 -19.595 1.00 68.19 70 VAL A C 1
ATOM 542 O O . VAL A 1 70 ? -7.143 -42.256 -20.576 1.00 68.19 70 VAL A O 1
ATOM 545 N N . GLY A 1 71 ? -8.088 -43.204 -18.768 1.00 60.81 71 GLY A N 1
ATOM 546 C CA . GLY A 1 71 ? -7.457 -44.518 -18.932 1.00 60.81 71 GLY A CA 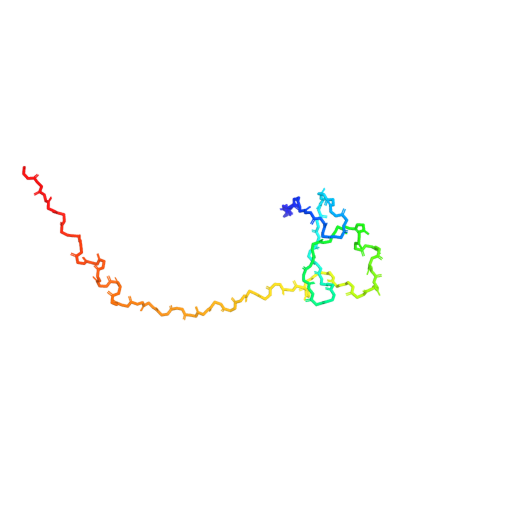1
ATOM 547 C C . GLY A 1 71 ? -7.918 -45.274 -20.183 1.00 60.81 71 GLY A C 1
ATOM 548 O O . GLY A 1 71 ? -7.115 -45.960 -20.813 1.00 60.81 71 GLY A O 1
ATOM 549 N N . GLU A 1 72 ? -9.173 -45.100 -20.602 1.00 59.03 72 GLU A N 1
ATOM 550 C CA . GLU A 1 72 ? -9.757 -45.845 -21.731 1.00 59.03 72 GLU A CA 1
ATOM 551 C C . GLU A 1 72 ? -9.323 -45.348 -23.123 1.00 59.03 72 GLU A C 1
ATOM 553 O O . GLU A 1 72 ? -9.455 -46.070 -24.110 1.00 59.03 72 GLU A O 1
ATOM 558 N N . ARG A 1 73 ? -8.750 -44.141 -23.246 1.00 57.59 73 ARG A N 1
ATOM 559 C CA . ARG A 1 73 ? -8.413 -43.548 -24.561 1.00 57.59 73 ARG A CA 1
ATOM 560 C C . ARG A 1 73 ? -7.013 -43.874 -25.089 1.00 57.59 73 ARG A C 1
ATOM 562 O O . ARG A 1 73 ? -6.633 -43.368 -26.143 1.00 57.59 73 ARG A O 1
ATOM 569 N N . ARG A 1 74 ? -6.231 -44.718 -24.407 1.00 53.62 74 ARG A N 1
ATOM 570 C CA . ARG A 1 74 ? -4.892 -45.138 -24.866 1.00 53.62 74 ARG A CA 1
ATOM 571 C C . ARG A 1 74 ? -4.892 -46.532 -25.495 1.00 53.62 74 ARG A C 1
ATOM 573 O O . ARG A 1 74 ? -4.085 -47.379 -25.138 1.00 53.62 74 ARG A O 1
ATOM 580 N N . THR A 1 75 ? -5.726 -46.760 -26.503 1.00 55.47 75 THR A N 1
ATOM 581 C CA . THR A 1 75 ? -5.422 -47.786 -27.510 1.00 55.47 75 THR A CA 1
ATOM 582 C C . THR A 1 75 ? -4.694 -47.106 -28.667 1.00 55.47 75 THR A C 1
ATOM 584 O O . THR A 1 75 ? -5.290 -46.595 -29.612 1.00 55.47 75 THR A O 1
ATOM 587 N N . TYR A 1 76 ? -3.361 -47.041 -28.569 1.00 54.94 76 TYR A N 1
ATOM 588 C CA . TYR A 1 76 ? -2.517 -46.680 -29.708 1.00 54.94 76 TYR A CA 1
ATOM 589 C C . TYR A 1 76 ? -2.735 -47.723 -30.808 1.00 54.94 76 TYR A C 1
ATOM 591 O O . TYR A 1 76 ? -2.206 -48.832 -30.754 1.00 54.94 76 TYR A O 1
ATOM 599 N N . ARG A 1 77 ? -3.546 -47.364 -31.804 1.00 49.44 77 ARG A N 1
ATOM 600 C CA . ARG A 1 77 ? -3.703 -48.108 -33.051 1.00 49.44 77 ARG A CA 1
ATOM 601 C C . ARG A 1 77 ? -2.357 -48.052 -33.779 1.00 49.44 77 ARG A C 1
ATOM 603 O O . ARG A 1 77 ? -2.032 -47.028 -34.376 1.00 49.44 77 ARG A O 1
ATOM 610 N N . LYS A 1 78 ? -1.551 -49.119 -33.693 1.00 52.28 78 LYS A N 1
ATOM 611 C CA . LYS A 1 78 ? -0.428 -49.313 -34.620 1.00 52.28 78 LYS A CA 1
ATOM 612 C C . LYS A 1 78 ? -1.026 -49.355 -36.026 1.00 52.28 78 LYS A C 1
ATOM 614 O O . LYS A 1 78 ? -1.890 -50.182 -36.304 1.00 52.28 78 LYS A O 1
ATOM 619 N N . ARG A 1 79 ? -0.645 -48.383 -36.850 1.00 46.84 79 ARG A N 1
ATOM 620 C CA . ARG A 1 79 ? -0.950 -48.352 -38.278 1.00 46.84 79 ARG A CA 1
ATOM 621 C C . ARG A 1 79 ? 0.141 -49.185 -38.950 1.00 46.84 79 ARG A C 1
ATOM 623 O O . ARG A 1 79 ? 1.311 -48.853 -38.773 1.00 46.84 79 ARG A O 1
ATOM 630 N N . ASP A 1 80 ? -0.277 -50.283 -39.569 1.00 51.97 80 ASP A N 1
ATOM 631 C CA . ASP A 1 80 ? 0.514 -51.066 -40.527 1.00 51.97 80 ASP A CA 1
ATOM 632 C C . ASP A 1 80 ? 0.864 -50.193 -41.744 1.00 51.97 80 ASP A C 1
ATOM 634 O O . ASP A 1 80 ? 0.003 -49.349 -42.114 1.00 51.97 80 ASP A O 1
#